Protein AF-A0A9E1KIH4-F1 (afdb_monomer_lite)

Radius of gyration: 10.12 Å; chains: 1; bounding box: 25×22×26 Å

Secondary structure (DSSP, 8-state):
-GGGG-HHHHHHHHHH-BTTBPGGGG-TT--HHHHHHHHHHHHHT-

Foldseek 3Di:
DVCVVPLVVVLCCQQPPDDPQHHVNPCPVDDSVRSSVVVVVVVVVD

Sequence (46 aa):
PRMEQGMDVLIDHVIDGFQGMPPFGFCMDCDVPQFEALIRFMAEGK

pLDDT: mean 94.26, std 7.58, range [52.94, 98.12]

Structure (mmCIF, N/CA/C/O backbone):
data_AF-A0A9E1KIH4-F1
#
_entry.id   AF-A0A9E1KIH4-F1
#
loop_
_atom_site.group_PDB
_atom_site.id
_atom_site.type_symbol
_atom_site.label_atom_id
_atom_site.label_alt_id
_atom_site.label_comp_id
_atom_site.label_asym_id
_atom_site.label_entity_id
_atom_site.label_seq_id
_atom_site.pdbx_PDB_ins_code
_atom_site.Cartn_x
_atom_site.Cartn_y
_atom_site.Cartn_z
_atom_site.occupancy
_atom_site.B_iso_or_equiv
_atom_site.auth_seq_id
_atom_site.auth_comp_id
_atom_site.auth_asym_id
_atom_site.auth_atom_id
_atom_site.pdbx_PDB_model_num
ATOM 1 N N . PRO A 1 1 ? -10.031 1.931 8.120 1.00 80.25 1 PRO A N 1
ATOM 2 C CA . PRO A 1 1 ? -8.586 2.113 8.435 1.00 80.25 1 PRO A CA 1
ATOM 3 C C . PRO A 1 1 ? -7.743 1.002 7.795 1.00 80.25 1 PRO A C 1
ATOM 5 O O . PRO A 1 1 ? -8.262 -0.097 7.694 1.00 80.25 1 PRO A O 1
ATOM 8 N N . ARG A 1 2 ? -6.506 1.275 7.334 1.00 89.75 2 ARG A N 1
ATOM 9 C CA . ARG A 1 2 ? -5.774 0.511 6.285 1.00 89.75 2 ARG A CA 1
ATOM 10 C C . ARG A 1 2 ? -6.008 -1.008 6.199 1.00 89.75 2 ARG A C 1
ATOM 12 O O . ARG A 1 2 ? -6.231 -1.484 5.097 1.00 89.75 2 ARG A O 1
ATOM 19 N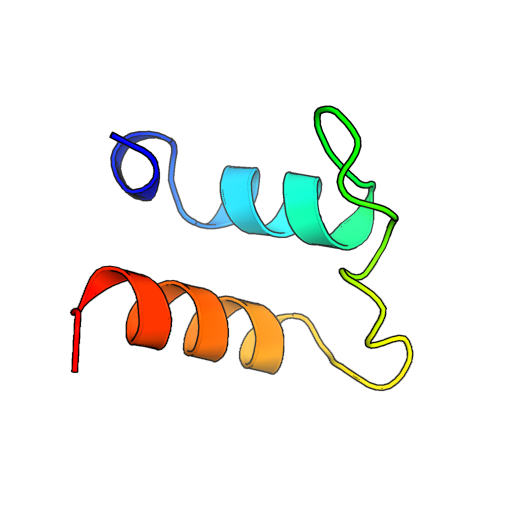 N . MET A 1 3 ? -6.032 -1.741 7.311 1.00 94.12 3 MET A N 1
ATOM 20 C CA . MET A 1 3 ? -6.296 -3.191 7.323 1.00 94.12 3 MET A CA 1
ATOM 21 C C . MET A 1 3 ? -7.658 -3.609 6.737 1.00 94.12 3 MET A C 1
ATOM 23 O O . MET A 1 3 ? -7.790 -4.717 6.232 1.00 94.12 3 MET A O 1
ATOM 27 N N . GLU A 1 4 ? -8.660 -2.730 6.750 1.00 96.31 4 GLU A N 1
ATOM 28 C CA . GLU A 1 4 ? -9.972 -2.962 6.124 1.00 96.31 4 GLU A CA 1
ATOM 29 C C . GLU A 1 4 ? -9.916 -3.013 4.591 1.00 96.31 4 GLU A C 1
ATOM 31 O O . GLU A 1 4 ? -10.847 -3.518 3.975 1.00 96.31 4 GLU A O 1
ATOM 36 N N . GLN A 1 5 ? -8.845 -2.504 3.969 1.00 95.38 5 GLN A N 1
ATOM 37 C CA . GLN A 1 5 ? -8.660 -2.576 2.513 1.00 95.38 5 GLN A CA 1
ATOM 38 C C . GLN A 1 5 ? -8.324 -4.001 2.042 1.00 95.38 5 GLN A C 1
ATOM 40 O O . GLN A 1 5 ? -8.457 -4.289 0.858 1.00 95.38 5 GLN A O 1
ATOM 45 N N . GLY A 1 6 ? -7.932 -4.893 2.961 1.00 96.75 6 GLY A N 1
ATOM 46 C CA . GLY A 1 6 ? -7.470 -6.246 2.655 1.00 96.75 6 GLY A CA 1
ATOM 47 C C . GLY A 1 6 ? -5.960 -6.312 2.414 1.00 96.75 6 GLY A C 1
ATOM 48 O O . GLY A 1 6 ? -5.342 -5.325 2.026 1.00 96.75 6 GLY A O 1
ATOM 49 N N . MET A 1 7 ? -5.356 -7.476 2.680 1.00 97.31 7 MET A N 1
ATOM 50 C CA . MET A 1 7 ? -3.900 -7.646 2.573 1.00 97.31 7 MET A CA 1
ATOM 51 C C . MET A 1 7 ? -3.414 -7.490 1.130 1.00 97.31 7 MET A C 1
ATOM 53 O O . MET A 1 7 ? -2.450 -6.771 0.907 1.00 97.31 7 MET A O 1
ATOM 57 N N . ASP A 1 8 ? -4.123 -8.076 0.165 1.00 97.44 8 ASP A N 1
ATOM 58 C CA . ASP A 1 8 ? -3.741 -8.042 -1.253 1.00 97.44 8 ASP A CA 1
ATOM 59 C C . ASP A 1 8 ? -3.613 -6.600 -1.769 1.00 97.44 8 ASP A C 1
ATOM 61 O O . ASP A 1 8 ? -2.587 -6.222 -2.320 1.00 97.44 8 ASP A O 1
ATOM 65 N N . VAL A 1 9 ? -4.596 -5.745 -1.460 1.00 97.75 9 VAL A N 1
ATOM 66 C CA . VAL A 1 9 ? -4.574 -4.318 -1.829 1.00 97.75 9 VAL A CA 1
ATOM 67 C C . VAL A 1 9 ? -3.395 -3.585 -1.184 1.00 97.75 9 VAL A C 1
ATOM 69 O O . VAL A 1 9 ? -2.781 -2.711 -1.793 1.00 97.75 9 VAL A O 1
ATOM 72 N N . LEU A 1 10 ? -3.066 -3.913 0.067 1.00 97.31 10 LEU A N 1
ATOM 73 C CA . LEU A 1 10 ? -1.924 -3.305 0.748 1.00 97.31 10 LEU A CA 1
ATOM 74 C C . LEU A 1 10 ? -0.590 -3.772 0.157 1.00 97.31 10 LEU A C 1
ATOM 76 O O . LEU A 1 10 ? 0.346 -2.976 0.117 1.00 97.31 10 LEU A O 1
ATOM 80 N N . ILE A 1 11 ? -0.509 -5.015 -0.317 1.00 97.75 11 ILE A N 1
ATOM 81 C CA . ILE A 1 11 ? 0.660 -5.543 -1.021 1.00 97.75 11 ILE A CA 1
ATOM 82 C C 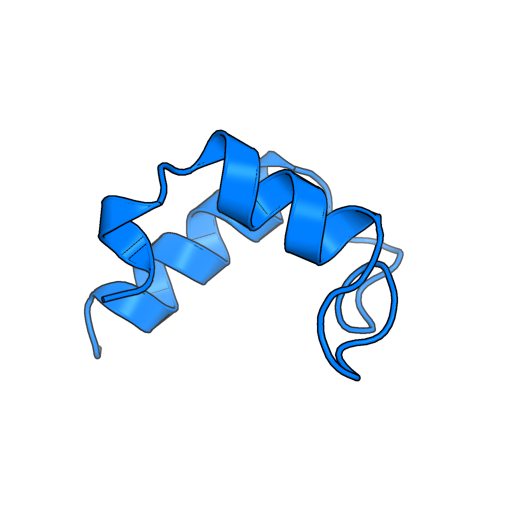. ILE A 1 11 ? 0.823 -4.868 -2.381 1.00 97.75 11 ILE A C 1
ATOM 84 O O . ILE A 1 11 ? 1.919 -4.385 -2.663 1.00 97.75 11 ILE A O 1
ATOM 88 N N . ASP A 1 12 ? -0.250 -4.727 -3.160 1.00 98.12 12 ASP A N 1
ATOM 89 C CA . ASP A 1 12 ? -0.221 -4.015 -4.444 1.00 98.12 12 ASP A CA 1
ATOM 90 C C . ASP A 1 12 ? 0.292 -2.580 -4.260 1.00 98.12 12 ASP A C 1
ATOM 92 O O . ASP A 1 12 ? 1.206 -2.139 -4.953 1.00 98.12 12 ASP A O 1
ATOM 96 N N . HIS A 1 13 ? -0.201 -1.868 -3.241 1.00 97.56 13 HIS A N 1
ATOM 97 C CA . HIS A 1 13 ? 0.296 -0.533 -2.903 1.00 97.56 13 HIS A CA 1
ATOM 98 C C . HIS A 1 13 ? 1.791 -0.505 -2.558 1.00 97.56 13 HIS A C 1
ATOM 100 O O . HIS A 1 13 ? 2.456 0.490 -2.848 1.00 97.56 13 HIS A O 1
ATOM 106 N N . VAL A 1 14 ? 2.318 -1.541 -1.899 1.00 97.31 14 VAL A N 1
ATOM 107 C CA . VAL A 1 14 ? 3.746 -1.632 -1.565 1.00 97.31 14 VAL A CA 1
ATOM 108 C C . VAL A 1 14 ? 4.574 -1.922 -2.806 1.00 97.31 14 VAL A C 1
ATOM 110 O O . VAL A 1 14 ? 5.587 -1.258 -2.991 1.00 97.31 14 VAL A O 1
ATOM 113 N N . ILE A 1 15 ? 4.148 -2.844 -3.666 1.00 97.44 15 ILE A N 1
ATOM 114 C CA . ILE A 1 15 ? 4.878 -3.217 -4.884 1.00 97.44 15 ILE A CA 1
ATOM 115 C C . ILE A 1 15 ? 4.881 -2.057 -5.884 1.00 97.44 15 ILE A C 1
ATOM 117 O O . ILE A 1 15 ? 5.949 -1.637 -6.331 1.00 97.44 15 ILE A O 1
ATOM 121 N N . ASP A 1 16 ? 3.711 -1.490 -6.172 1.00 97.31 16 ASP A N 1
ATOM 122 C CA . ASP A 1 16 ? 3.535 -0.488 -7.229 1.00 97.31 16 ASP A CA 1
ATOM 123 C C . ASP A 1 16 ? 3.788 0.950 -6.748 1.00 97.31 16 ASP A C 1
ATOM 125 O O . ASP A 1 16 ? 3.985 1.867 -7.550 1.00 97.31 16 ASP A O 1
ATOM 129 N N . GLY A 1 17 ? 3.810 1.159 -5.431 1.00 96.69 17 GLY A N 1
ATOM 130 C CA . GLY A 1 17 ? 3.791 2.480 -4.817 1.00 96.69 17 GLY A CA 1
ATOM 131 C C . GLY A 1 17 ? 2.373 3.054 -4.718 1.00 96.69 17 GLY A C 1
ATOM 132 O O . GLY A 1 17 ? 1.471 2.742 -5.494 1.00 96.69 1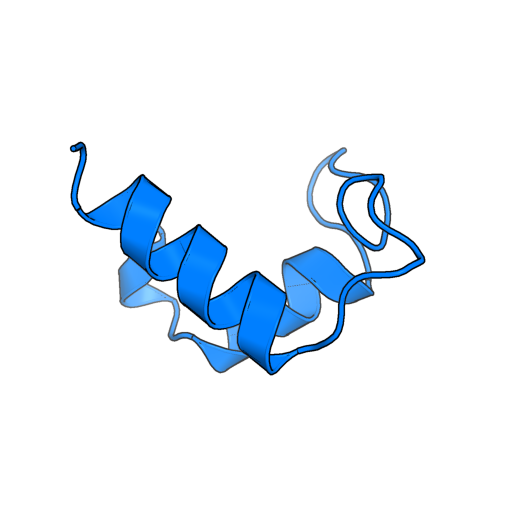7 GLY A O 1
ATOM 133 N N . PHE A 1 18 ? 2.148 3.929 -3.736 1.00 97.38 18 PHE A N 1
ATOM 134 C CA . PHE A 1 18 ? 0.820 4.488 -3.467 1.00 97.38 18 PHE A CA 1
ATOM 135 C C . PHE A 1 18 ? 0.890 5.848 -2.769 1.00 97.38 18 PHE A C 1
ATOM 137 O O . PHE A 1 18 ? 1.516 5.983 -1.721 1.00 97.38 18 PHE A O 1
ATOM 144 N N . GLN A 1 19 ? 0.213 6.863 -3.322 1.00 94.88 19 GLN A N 1
ATOM 145 C CA . GLN A 1 19 ? 0.064 8.204 -2.723 1.00 94.88 19 GLN A CA 1
ATOM 146 C C . GLN A 1 19 ? 1.376 8.824 -2.198 1.00 94.88 19 GLN A C 1
ATOM 148 O O . GLN A 1 19 ? 1.438 9.346 -1.087 1.00 94.88 19 GLN A O 1
ATOM 153 N N . GLY A 1 20 ? 2.439 8.768 -3.004 1.00 95.81 20 GLY A N 1
ATOM 154 C CA . GLY A 1 20 ? 3.755 9.305 -2.640 1.00 95.81 20 GLY A CA 1
ATOM 155 C C . GLY A 1 20 ? 4.667 8.311 -1.918 1.00 95.81 20 GLY A C 1
ATOM 156 O O . GLY A 1 20 ? 5.844 8.609 -1.729 1.00 95.81 20 GLY A O 1
ATOM 157 N N . MET A 1 21 ? 4.171 7.120 -1.573 1.00 95.94 21 MET A N 1
ATOM 158 C CA . MET A 1 21 ? 5.030 5.992 -1.231 1.00 95.94 21 MET A CA 1
ATOM 159 C C . MET A 1 21 ? 5.688 5.460 -2.513 1.00 95.94 21 MET A C 1
ATOM 161 O O . MET A 1 21 ? 4.967 5.168 -3.471 1.00 95.94 21 MET A O 1
ATOM 165 N N . PRO A 1 22 ? 7.024 5.345 -2.561 1.00 96.69 22 PRO A N 1
ATOM 166 C CA . PRO A 1 22 ? 7.709 4.769 -3.708 1.00 96.69 22 PRO A CA 1
ATOM 167 C C . PRO A 1 22 ? 7.447 3.258 -3.809 1.00 96.69 22 PRO A C 1
ATOM 169 O O . PRO A 1 22 ? 7.198 2.619 -2.779 1.00 96.69 22 PRO A O 1
ATOM 172 N N . PRO A 1 23 ? 7.560 2.684 -5.021 1.00 97.06 23 PRO A N 1
ATOM 173 C CA . PRO A 1 23 ? 7.555 1.240 -5.227 1.00 97.06 23 PRO A CA 1
ATOM 174 C C . PRO A 1 23 ? 8.508 0.522 -4.267 1.00 97.06 23 PRO A C 1
ATOM 176 O O . PRO A 1 23 ? 9.592 1.026 -3.950 1.00 97.06 23 PRO A O 1
ATOM 179 N N . PHE A 1 24 ? 8.087 -0.644 -3.793 1.00 96.69 24 PHE A N 1
ATOM 180 C CA . PHE A 1 24 ? 8.761 -1.499 -2.811 1.00 96.69 24 PHE A CA 1
ATOM 181 C C . PHE A 1 24 ? 9.049 -0.854 -1.446 1.00 96.69 24 PHE A C 1
ATOM 183 O O . PHE A 1 24 ? 9.752 -1.442 -0.624 1.00 96.69 24 PHE A O 1
ATOM 190 N N . GLY A 1 25 ? 8.563 0.363 -1.175 1.00 94.31 25 GLY A N 1
ATOM 191 C CA . GLY A 1 25 ? 8.819 1.051 0.094 1.00 94.31 25 GLY A CA 1
ATOM 192 C C . GLY A 1 25 ? 10.312 1.177 0.433 1.00 94.31 25 GLY A C 1
ATOM 193 O O . GLY A 1 25 ? 10.676 1.108 1.604 1.00 94.31 25 GLY A O 1
ATOM 194 N N . PHE A 1 26 ? 11.169 1.330 -0.586 1.00 94.38 26 PHE A N 1
ATOM 195 C CA . PHE A 1 26 ? 12.639 1.321 -0.497 1.00 94.38 26 PHE A CA 1
ATOM 196 C C . PHE A 1 26 ? 13.307 -0.021 -0.128 1.00 94.38 26 PHE A C 1
ATOM 198 O O . PHE A 1 26 ? 14.523 -0.041 0.057 1.00 94.38 26 PHE A O 1
ATOM 205 N N . CYS A 1 27 ? 12.580 -1.142 -0.076 1.00 97.06 27 CYS A N 1
ATOM 206 C CA . CYS A 1 27 ? 13.168 -2.474 0.100 1.00 97.06 27 CYS A CA 1
ATOM 207 C C . CYS A 1 27 ? 13.072 -3.310 -1.185 1.00 97.06 27 CYS A C 1
ATOM 209 O O . CYS A 1 27 ? 12.160 -4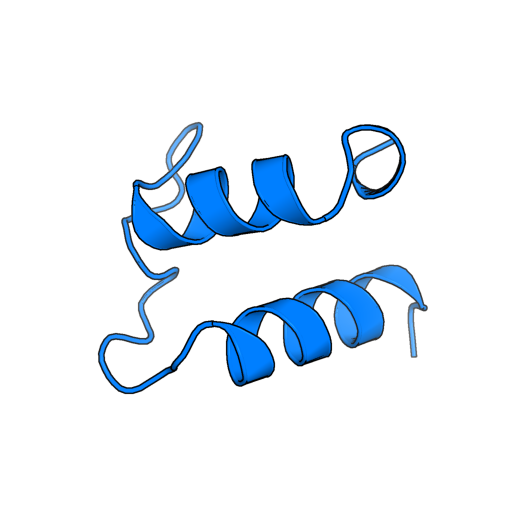.113 -1.347 1.00 97.06 27 CYS A O 1
ATOM 211 N N . MET A 1 28 ? 14.031 -3.146 -2.100 1.00 95.12 28 MET A N 1
ATOM 212 C CA . MET A 1 28 ? 14.057 -3.912 -3.361 1.00 95.12 28 MET A CA 1
ATOM 213 C C . MET A 1 28 ? 14.437 -5.391 -3.177 1.00 95.12 28 MET A C 1
ATOM 215 O O . MET A 1 28 ? 14.196 -6.192 -4.074 1.00 95.12 28 MET A O 1
ATOM 219 N N . ASP A 1 29 ? 15.020 -5.743 -2.029 1.00 96.69 29 ASP A N 1
ATOM 220 C CA . ASP A 1 29 ? 15.409 -7.117 -1.683 1.00 96.69 29 ASP A CA 1
ATOM 221 C C . ASP A 1 29 ? 14.309 -7.871 -0.913 1.00 96.69 29 ASP A C 1
ATOM 223 O O . ASP A 1 29 ? 14.483 -9.045 -0.587 1.00 96.69 29 ASP A O 1
ATOM 227 N N . CYS A 1 30 ? 13.198 -7.201 -0.583 1.00 96.25 30 CYS A N 1
ATOM 228 C CA . CYS A 1 30 ? 12.082 -7.801 0.140 1.00 96.25 30 CYS A CA 1
ATOM 229 C C . CYS A 1 30 ? 11.140 -8.548 -0.812 1.00 96.25 30 CYS A C 1
ATOM 231 O O . CYS A 1 30 ? 10.815 -8.063 -1.898 1.00 96.25 30 CYS A O 1
ATOM 233 N N . ASP A 1 31 ? 10.639 -9.697 -0.367 1.00 96.62 31 ASP A N 1
ATOM 234 C CA . ASP A 1 31 ? 9.588 -10.446 -1.049 1.00 96.62 31 ASP A CA 1
ATOM 235 C C . ASP A 1 31 ? 8.184 -10.174 -0.467 1.00 96.62 31 ASP A C 1
ATOM 237 O O . ASP A 1 31 ? 8.004 -9.489 0.544 1.00 96.62 31 ASP A O 1
ATOM 241 N N . VAL A 1 32 ? 7.153 -10.696 -1.140 1.00 96.81 32 VAL A N 1
ATOM 242 C CA . VAL A 1 32 ? 5.747 -10.519 -0.733 1.00 96.81 32 VAL A CA 1
ATOM 243 C C . VAL A 1 32 ? 5.489 -10.999 0.707 1.00 96.81 32 VAL A C 1
ATOM 245 O O . VAL A 1 32 ? 4.934 -10.217 1.484 1.00 96.81 32 VAL A O 1
ATOM 248 N N . PRO A 1 33 ? 5.924 -12.207 1.127 1.00 97.69 33 PRO A N 1
ATOM 249 C CA . PRO A 1 33 ? 5.788 -12.645 2.518 1.00 97.69 33 PRO A CA 1
ATOM 250 C C . PRO A 1 33 ? 6.409 -11.689 3.545 1.00 97.69 33 PRO A C 1
ATOM 252 O O . PRO A 1 33 ? 5.827 -11.471 4.613 1.00 97.69 33 PRO A O 1
ATOM 255 N N . GLN A 1 34 ? 7.571 -11.100 3.245 1.00 97.81 34 GLN A N 1
ATOM 256 C CA . GLN A 1 34 ? 8.205 -10.114 4.122 1.00 97.81 34 GLN A CA 1
ATOM 257 C C . GLN A 1 34 ? 7.372 -8.834 4.242 1.00 97.81 34 GLN A C 1
ATOM 259 O O . GLN A 1 34 ? 7.214 -8.312 5.350 1.00 97.81 34 GLN A O 1
ATOM 264 N N . PHE A 1 35 ? 6.793 -8.347 3.142 1.00 97.44 35 PHE A N 1
ATOM 265 C CA . PHE A 1 35 ? 5.903 -7.187 3.183 1.00 97.44 35 PHE A CA 1
ATOM 266 C C . PHE A 1 35 ? 4.616 -7.467 3.962 1.00 97.44 35 PHE A C 1
ATOM 268 O O . PHE A 1 35 ? 4.212 -6.635 4.776 1.00 97.44 35 PHE A O 1
ATOM 275 N N . GLU A 1 36 ? 4.005 -8.642 3.800 1.00 96.75 36 GLU A N 1
ATOM 276 C CA . GLU A 1 36 ? 2.827 -9.026 4.586 1.00 96.75 36 GLU A CA 1
ATOM 277 C C . GLU A 1 36 ? 3.131 -9.055 6.087 1.00 96.75 36 GLU A C 1
ATOM 279 O O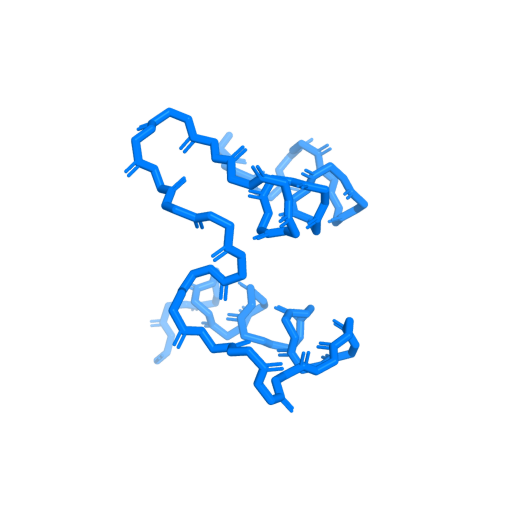 . GLU A 1 36 ? 2.361 -8.528 6.899 1.00 96.75 36 GLU A O 1
ATOM 284 N N . ALA A 1 37 ? 4.264 -9.654 6.466 1.00 96.81 37 ALA A N 1
ATOM 285 C CA . ALA A 1 37 ? 4.709 -9.707 7.852 1.00 96.81 37 ALA A CA 1
ATOM 286 C C . ALA A 1 37 ? 4.935 -8.298 8.422 1.00 96.81 37 ALA A C 1
ATOM 288 O O . ALA A 1 37 ? 4.486 -8.003 9.532 1.00 96.81 37 ALA A O 1
ATOM 289 N N . LEU A 1 38 ? 5.563 -7.409 7.646 1.00 95.56 38 LEU A N 1
ATOM 290 C CA . LEU A 1 38 ? 5.792 -6.019 8.034 1.00 95.56 38 LEU A CA 1
ATOM 291 C C . LEU A 1 38 ? 4.477 -5.245 8.208 1.00 95.56 38 LEU A C 1
ATOM 293 O O . LEU A 1 38 ? 4.313 -4.531 9.198 1.00 95.56 38 LEU A O 1
ATOM 297 N N . ILE A 1 39 ? 3.519 -5.404 7.291 1.00 95.75 39 ILE A N 1
ATOM 298 C CA . ILE A 1 39 ? 2.194 -4.771 7.385 1.00 95.75 39 ILE A CA 1
ATOM 299 C C . ILE A 1 39 ? 1.483 -5.212 8.669 1.00 95.75 39 ILE A C 1
ATOM 301 O O . ILE A 1 39 ? 0.959 -4.365 9.396 1.00 95.75 39 ILE A O 1
ATOM 305 N N . ARG A 1 40 ? 1.498 -6.515 8.982 1.00 95.38 40 ARG A N 1
ATOM 306 C CA . ARG A 1 40 ? 0.913 -7.048 10.225 1.00 95.38 40 ARG A CA 1
ATOM 307 C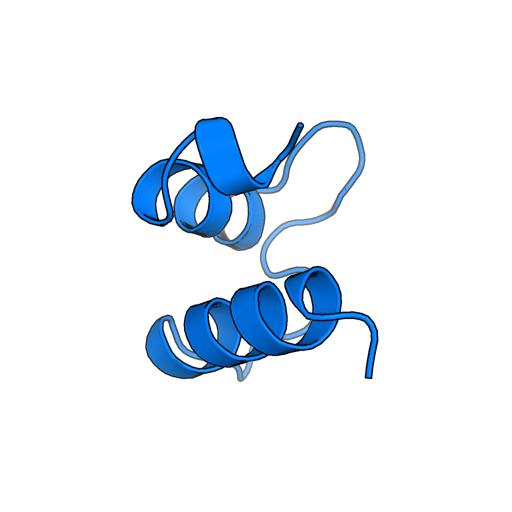 C . ARG A 1 40 ? 1.597 -6.471 11.459 1.00 95.38 40 ARG A C 1
ATOM 309 O O . ARG A 1 40 ? 0.909 -5.986 12.352 1.00 95.38 40 ARG A O 1
ATOM 316 N N . PHE A 1 41 ? 2.929 -6.463 11.475 1.00 95.00 41 PHE A N 1
ATOM 317 C CA . PHE A 1 41 ? 3.718 -5.905 12.571 1.00 95.00 41 PHE A CA 1
ATOM 318 C C . PHE A 1 41 ? 3.358 -4.435 12.844 1.00 95.00 41 PHE A C 1
ATOM 320 O O . PHE A 1 41 ? 3.018 -4.083 13.972 1.00 95.00 41 PHE A O 1
ATOM 327 N N . MET A 1 42 ? 3.325 -3.595 11.803 1.00 93.31 42 MET A N 1
ATOM 328 C CA . MET A 1 42 ? 2.955 -2.179 11.934 1.00 93.31 42 MET A CA 1
ATOM 329 C C . MET A 1 42 ? 1.500 -1.980 12.382 1.00 93.31 42 MET A C 1
ATOM 331 O O . MET A 1 42 ? 1.205 -1.042 13.121 1.00 93.31 42 MET A O 1
ATOM 335 N N . ALA A 1 43 ? 0.582 -2.840 11.933 1.00 92.50 43 ALA A N 1
ATOM 336 C CA . ALA A 1 43 ? -0.834 -2.755 12.283 1.00 92.50 43 ALA A CA 1
ATOM 337 C C . ALA A 1 43 ? -1.129 -3.189 13.729 1.00 92.50 43 ALA A C 1
ATOM 339 O O . ALA A 1 43 ? -2.087 -2.696 14.324 1.00 92.50 43 ALA A O 1
ATOM 340 N N . GLU A 1 44 ? -0.323 -4.088 14.298 1.00 89.62 44 GLU A N 1
ATOM 341 C CA . GLU A 1 44 ? -0.453 -4.535 15.690 1.00 89.62 44 GLU A CA 1
ATOM 342 C C . GLU A 1 44 ? 0.049 -3.505 16.717 1.00 89.62 44 GLU A C 1
ATOM 344 O O . GLU A 1 44 ? -0.265 -3.638 17.901 1.00 89.62 44 GLU A O 1
ATOM 349 N N . GLY A 1 45 ? 0.789 -2.474 16.288 1.00 73.12 45 GLY A N 1
ATOM 350 C CA . GLY A 1 45 ? 1.235 -1.373 17.149 1.00 73.12 45 GLY A CA 1
ATOM 351 C C . GLY A 1 45 ? 2.196 -1.784 18.271 1.00 73.12 45 GLY A C 1
ATOM 352 O O . GLY A 1 45 ? 2.202 -1.136 19.319 1.00 73.12 45 GLY A O 1
ATOM 353 N N . LYS A 1 46 ? 2.960 -2.865 18.079 1.00 52.94 46 LYS A N 1
ATOM 354 C CA . LYS A 1 46 ? 4.008 -3.319 19.005 1.00 52.94 46 LYS A CA 1
ATOM 355 C C . LYS A 1 46 ? 5.382 -2.808 18.599 1.00 52.94 46 LYS A C 1
ATOM 357 O O . LYS A 1 46 ? 5.631 -2.706 17.380 1.00 52.94 46 LYS A O 1
#